Protein AF-A0A1X0P471-F1 (afdb_monomer_lite)

pLDDT: mean 92.74, std 5.66, range [61.16, 98.31]

Secondary structure (DSSP, 8-state):
--GGGS-GGG-HHHHHHHHHHHHHHHH-TTTTHHHHHHHHHHHHHHHHHHHHHHHHHHTTTS-SSGGG--GGGS-TTT-HHHHHH--

Structure (mmCIF, N/CA/C/O backbone):
data_AF-A0A1X0P471-F1
#
_entry.id   AF-A0A1X0P471-F1
#
loop_
_atom_site.group_PDB
_atom_site.id
_atom_site.type_symbol
_atom_site.label_atom_id
_atom_site.label_alt_id
_atom_site.label_comp_id
_atom_site.label_asym_id
_atom_site.label_entity_id
_atom_site.label_seq_id
_atom_site.pdbx_PDB_ins_code
_atom_site.Cartn_x
_atom_site.Cartn_y
_atom_site.Cartn_z
_atom_site.occupancy
_atom_site.B_iso_or_equiv
_atom_site.auth_seq_id
_atom_site.auth_comp_id
_atom_site.auth_asym_id
_atom_site.auth_atom_id
_atom_site.pdbx_PDB_model_num
ATOM 1 N N . VAL A 1 1 ? -6.784 -9.312 6.330 1.00 83.19 1 VAL A N 1
ATOM 2 C CA . VAL A 1 1 ? -7.438 -8.591 5.216 1.00 83.19 1 VAL A CA 1
ATOM 3 C C . VAL A 1 1 ? -7.122 -9.282 3.898 1.00 83.19 1 VAL A C 1
ATOM 5 O O . VAL A 1 1 ? -5.959 -9.302 3.502 1.00 83.19 1 VAL A O 1
ATOM 8 N N . PRO A 1 2 ? -8.115 -9.910 3.254 1.00 87.81 2 PRO A N 1
ATOM 9 C CA . PRO A 1 2 ? -8.007 -10.427 1.890 1.00 87.81 2 PRO A CA 1
ATOM 10 C C . PRO A 1 2 ? -7.731 -9.322 0.856 1.00 87.81 2 PRO A C 1
ATOM 12 O O . PRO A 1 2 ? -8.291 -8.236 0.955 1.00 87.81 2 PRO A O 1
ATOM 15 N N . LEU A 1 3 ? -6.943 -9.614 -0.190 1.00 87.31 3 LEU A N 1
ATOM 16 C CA . LEU A 1 3 ? -6.617 -8.633 -1.247 1.00 87.31 3 LEU A CA 1
ATOM 17 C C . LEU A 1 3 ? -7.858 -8.063 -1.951 1.00 87.31 3 LEU A C 1
ATOM 19 O O . LEU A 1 3 ? -7.882 -6.886 -2.279 1.00 87.31 3 LEU A O 1
ATOM 23 N N . ARG A 1 4 ? -8.906 -8.877 -2.130 1.00 89.56 4 ARG A N 1
ATOM 24 C CA . ARG A 1 4 ? -10.180 -8.465 -2.750 1.00 89.56 4 ARG A CA 1
ATOM 25 C C . ARG A 1 4 ? -10.956 -7.403 -1.960 1.00 89.56 4 ARG A C 1
ATOM 27 O O . ARG A 1 4 ? -11.929 -6.868 -2.468 1.00 89.56 4 ARG A O 1
ATOM 34 N N . GLU A 1 5 ? -10.596 -7.180 -0.698 1.00 88.88 5 GLU A N 1
ATOM 35 C CA . GLU A 1 5 ? -11.237 -6.190 0.177 1.00 88.88 5 GLU A CA 1
ATOM 36 C C . GLU A 1 5 ? -10.437 -4.889 0.271 1.00 88.88 5 GLU A C 1
ATOM 38 O O . GLU A 1 5 ? -10.854 -3.963 0.977 1.00 88.88 5 GLU A O 1
ATOM 43 N N . LEU A 1 6 ? -9.287 -4.837 -0.408 1.00 93.25 6 LEU A N 1
ATOM 44 C CA . LEU A 1 6 ? -8.470 -3.644 -0.545 1.00 93.25 6 LEU A CA 1
ATOM 45 C C . LEU A 1 6 ? -8.927 -2.843 -1.769 1.00 93.25 6 LEU A C 1
ATOM 47 O O . LEU A 1 6 ? -9.186 -3.442 -2.814 1.00 93.25 6 LEU A O 1
ATOM 51 N N . PRO A 1 7 ? -8.965 -1.505 -1.682 1.00 92.56 7 PRO A N 1
ATOM 52 C CA . PRO A 1 7 ? -9.348 -0.635 -2.790 1.00 92.56 7 PRO A CA 1
ATOM 53 C C . PRO A 1 7 ? -8.182 -0.451 -3.779 1.00 92.56 7 PRO A C 1
ATOM 55 O O . PRO A 1 7 ? -7.778 0.670 -4.064 1.00 92.56 7 PRO A O 1
ATOM 58 N N . LEU A 1 8 ? -7.583 -1.546 -4.264 1.00 94.06 8 LEU A N 1
ATOM 59 C CA . LEU A 1 8 ? -6.416 -1.483 -5.159 1.00 94.06 8 LEU A CA 1
ATOM 60 C C . LEU A 1 8 ? -6.759 -0.804 -6.490 1.00 94.06 8 LEU A C 1
ATOM 62 O O . LEU A 1 8 ? -5.968 -0.010 -6.987 1.00 94.06 8 LEU A O 1
ATOM 66 N N . ASP A 1 9 ? -7.958 -1.075 -7.009 1.00 93.00 9 ASP A N 1
ATOM 67 C CA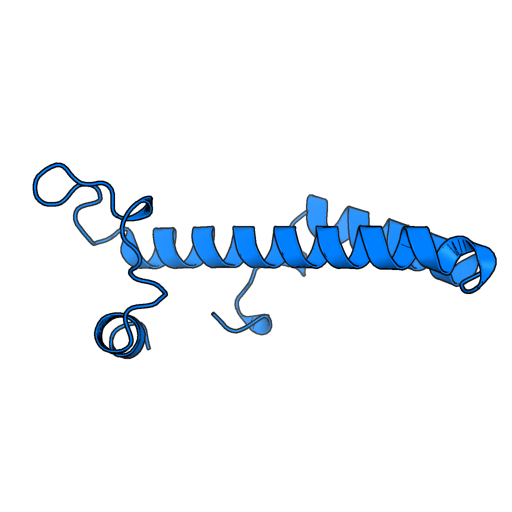 . ASP A 1 9 ? -8.456 -0.510 -8.268 1.00 93.00 9 ASP A CA 1
ATOM 68 C C . ASP A 1 9 ? -8.800 0.986 -8.158 1.00 93.00 9 ASP A C 1
ATOM 70 O O . ASP A 1 9 ? -8.905 1.666 -9.175 1.00 93.00 9 ASP A O 1
ATOM 74 N N . ASP A 1 10 ? -8.955 1.506 -6.937 1.00 93.44 10 ASP A N 1
ATOM 75 C CA . ASP A 1 10 ? -9.224 2.924 -6.668 1.00 93.44 10 ASP A CA 1
ATOM 76 C C . ASP A 1 10 ? -7.969 3.670 -6.170 1.00 93.44 10 ASP A C 1
ATOM 78 O O . ASP A 1 10 ? -7.961 4.903 -6.075 1.00 93.44 10 ASP A O 1
ATOM 82 N N . ASP A 1 11 ? -6.884 2.951 -5.853 1.00 96.88 11 ASP A N 1
ATOM 83 C CA . ASP A 1 11 ? -5.635 3.544 -5.388 1.00 96.88 11 ASP A CA 1
ATOM 84 C C . ASP A 1 11 ? -4.793 4.031 -6.569 1.00 96.88 11 ASP A C 1
ATOM 86 O O . ASP A 1 11 ? -4.101 3.267 -7.241 1.00 96.88 11 ASP A O 1
ATOM 90 N N . SER A 1 12 ? -4.795 5.345 -6.793 1.00 96.81 12 SER A N 1
ATOM 91 C CA . SER A 1 12 ? -4.077 5.971 -7.911 1.00 96.81 12 SER A CA 1
ATOM 92 C C . SER A 1 12 ? -2.579 5.643 -7.946 1.00 96.81 12 SER A C 1
ATOM 94 O O . SER A 1 12 ? -2.001 5.533 -9.028 1.00 96.81 12 SER A O 1
ATOM 96 N N . LYS A 1 13 ? -1.946 5.447 -6.781 1.00 96.94 13 LYS A N 1
ATOM 97 C CA . LYS A 1 13 ? -0.537 5.046 -6.688 1.00 96.94 13 LYS A CA 1
ATOM 98 C C . LYS A 1 13 ? -0.343 3.596 -7.136 1.00 96.94 13 LYS A C 1
ATOM 100 O O . LYS A 1 13 ? 0.587 3.324 -7.892 1.00 96.94 13 LYS A O 1
ATOM 105 N N . PHE A 1 14 ? -1.202 2.679 -6.694 1.00 97.44 14 PHE A N 1
ATOM 106 C CA . PHE A 1 14 ? -1.176 1.284 -7.124 1.00 97.44 14 PHE A CA 1
ATOM 107 C C . PHE A 1 14 ? -1.417 1.145 -8.630 1.00 97.44 14 PHE A C 1
ATOM 109 O O . PHE A 1 14 ? -0.636 0.474 -9.303 1.00 97.44 14 PHE A O 1
ATOM 116 N N . LEU A 1 15 ? -2.417 1.847 -9.170 1.00 97.75 15 LEU A N 1
ATOM 117 C CA . LEU A 1 15 ? -2.706 1.873 -10.607 1.00 97.75 15 LEU A CA 1
ATOM 118 C C . LEU A 1 15 ? -1.512 2.372 -11.435 1.00 97.75 15 LEU A C 1
ATOM 120 O O . LEU A 1 15 ? -1.171 1.772 -12.453 1.00 97.75 15 LEU A O 1
ATOM 124 N N . ALA A 1 16 ? -0.836 3.434 -10.985 1.00 98.00 16 ALA A N 1
ATOM 125 C CA . ALA A 1 16 ? 0.354 3.947 -11.665 1.00 98.00 16 ALA A CA 1
ATOM 126 C C . ALA A 1 16 ? 1.495 2.912 -11.702 1.00 98.00 16 ALA A C 1
ATOM 128 O O . ALA A 1 16 ? 2.146 2.741 -12.733 1.00 98.00 16 ALA A O 1
ATOM 129 N N . MET A 1 17 ? 1.713 2.183 -10.601 1.00 98.06 17 MET A N 1
ATOM 130 C CA . MET A 1 17 ? 2.708 1.105 -10.553 1.00 98.06 17 MET A CA 1
ATOM 131 C C . MET A 1 17 ? 2.316 -0.084 -11.439 1.00 98.06 17 MET A C 1
ATOM 133 O O . MET A 1 17 ? 3.183 -0.701 -12.057 1.00 98.06 17 MET A O 1
ATOM 137 N N . GLU A 1 18 ? 1.026 -0.411 -11.535 1.00 97.50 18 GLU A N 1
ATOM 138 C CA . GLU A 1 18 ? 0.546 -1.462 -12.435 1.00 97.50 18 GLU A CA 1
ATOM 139 C C . GLU A 1 18 ? 0.800 -1.104 -13.906 1.00 97.50 18 GLU A C 1
ATOM 141 O O . GLU A 1 18 ? 1.291 -1.941 -14.673 1.00 97.50 18 GLU A O 1
ATOM 146 N N . GLU A 1 19 ? 0.535 0.147 -14.290 1.00 98.06 19 GLU A N 1
ATOM 147 C CA . GLU A 1 19 ? 0.817 0.645 -15.635 1.00 98.06 19 GLU A CA 1
ATOM 148 C C . GLU A 1 19 ? 2.320 0.598 -15.950 1.00 98.06 19 GLU A C 1
ATOM 150 O O . GLU A 1 19 ? 2.711 0.062 -16.990 1.00 98.06 19 GLU A O 1
ATOM 155 N N . GLU A 1 20 ? 3.176 1.070 -15.039 1.00 97.81 20 GLU A N 1
ATOM 156 C CA . GLU A 1 20 ? 4.634 1.000 -15.201 1.00 97.81 20 GLU A CA 1
ATOM 157 C C . GLU A 1 20 ? 5.115 -0.455 -15.327 1.00 97.81 20 GLU A C 1
ATOM 159 O O . GLU A 1 20 ? 5.914 -0.790 -16.208 1.00 97.81 20 GLU A O 1
ATOM 164 N N . ARG A 1 21 ? 4.586 -1.359 -14.495 1.00 98.00 21 ARG A N 1
ATOM 165 C CA . ARG A 1 21 ? 4.928 -2.784 -14.543 1.00 98.00 21 ARG A CA 1
ATOM 166 C C . ARG A 1 21 ? 4.562 -3.388 -15.892 1.00 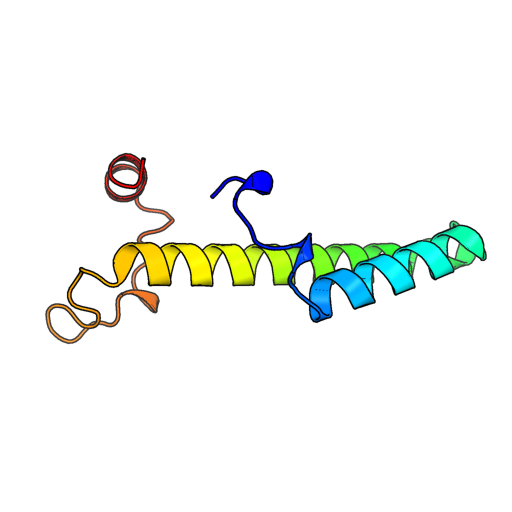98.00 21 ARG A C 1
ATOM 168 O O . ARG A 1 21 ? 5.345 -4.166 -16.443 1.00 98.00 21 ARG A O 1
ATOM 175 N N . LYS A 1 22 ? 3.387 -3.040 -16.420 1.00 97.94 22 LYS A N 1
ATOM 176 C CA . LYS A 1 22 ? 2.933 -3.481 -17.740 1.00 97.94 22 LYS A CA 1
ATOM 177 C C . LYS A 1 22 ? 3.870 -2.978 -18.839 1.00 97.94 22 LYS A C 1
ATOM 179 O O . LYS A 1 22 ? 4.314 -3.784 -19.649 1.00 97.94 22 LYS A O 1
ATOM 184 N N . GLN A 1 23 ? 4.249 -1.700 -18.818 1.00 98.06 23 GLN A N 1
ATOM 185 C CA . GLN A 1 23 ? 5.196 -1.131 -19.786 1.00 98.06 23 GLN A CA 1
ATOM 186 C C . GLN A 1 23 ? 6.552 -1.857 -19.754 1.00 98.06 23 GLN A C 1
ATOM 188 O O . GLN A 1 23 ? 7.062 -2.265 -20.795 1.00 98.06 23 GLN A O 1
ATOM 193 N N . LEU A 1 24 ? 7.111 -2.107 -18.565 1.00 97.75 24 LEU A N 1
ATOM 194 C CA . LEU A 1 24 ? 8.389 -2.819 -18.419 1.00 97.75 24 LEU A CA 1
ATOM 195 C C . LEU A 1 24 ? 8.336 -4.266 -18.933 1.00 97.75 24 LEU A C 1
ATOM 197 O O . LEU A 1 24 ? 9.344 -4.765 -19.449 1.00 97.75 24 LEU A O 1
ATOM 201 N N . MET A 1 25 ? 7.188 -4.932 -18.768 1.00 96.75 25 MET A N 1
ATOM 202 C CA . MET A 1 25 ? 6.922 -6.271 -19.304 1.00 96.75 25 MET A CA 1
ATOM 203 C C . MET A 1 25 ? 6.764 -6.260 -20.828 1.00 96.75 25 MET A C 1
ATOM 205 O O . MET A 1 25 ? 7.262 -7.166 -21.489 1.00 96.75 25 MET A O 1
ATOM 209 N N . ASP A 1 26 ? 6.101 -5.250 -21.388 1.00 97.94 26 ASP A N 1
ATOM 210 C CA . ASP A 1 26 ? 5.897 -5.133 -22.834 1.00 97.94 26 ASP A CA 1
ATOM 211 C C . ASP A 1 26 ? 7.205 -4.781 -23.571 1.00 97.94 26 ASP A C 1
ATOM 213 O O . ASP A 1 26 ? 7.414 -5.216 -24.703 1.00 97.94 26 ASP A O 1
ATOM 217 N N . GLU A 1 27 ? 8.112 -4.035 -22.930 1.00 97.12 27 GLU A N 1
ATOM 218 C CA . GLU A 1 27 ? 9.418 -3.676 -23.495 1.00 97.12 27 GLU A CA 1
ATOM 219 C C . GLU A 1 27 ? 10.384 -4.868 -23.609 1.00 97.12 27 GLU A C 1
ATOM 221 O O . GLU A 1 27 ? 10.797 -5.240 -24.706 1.00 97.12 27 GLU A O 1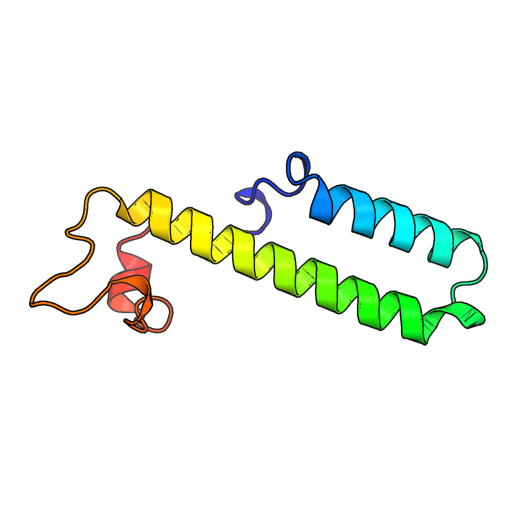
ATOM 226 N N . ASP A 1 28 ? 10.816 -5.424 -22.472 1.00 96.69 28 ASP A N 1
ATOM 227 C CA . ASP A 1 28 ? 11.700 -6.594 -22.395 1.00 96.69 28 ASP A CA 1
ATOM 228 C C . ASP A 1 28 ? 11.744 -7.109 -20.942 1.00 96.69 28 ASP A C 1
ATOM 230 O O . ASP A 1 28 ? 12.523 -6.605 -20.119 1.00 96.69 28 ASP A O 1
ATOM 234 N N . PRO A 1 29 ? 10.977 -8.163 -20.606 1.00 95.44 29 PRO A N 1
ATOM 235 C CA . PRO A 1 29 ? 10.926 -8.710 -19.253 1.00 95.44 29 PRO A CA 1
ATOM 236 C C . PRO A 1 29 ? 12.276 -9.203 -18.733 1.00 95.44 29 PRO A C 1
ATOM 238 O O . PRO A 1 29 ? 12.515 -9.201 -17.526 1.00 95.44 29 PRO A O 1
ATOM 241 N N . ARG A 1 30 ? 13.171 -9.662 -19.619 1.00 97.12 30 ARG A N 1
ATOM 242 C CA . ARG A 1 30 ? 14.465 -10.228 -19.214 1.00 97.12 30 ARG A CA 1
ATOM 243 C C . ARG A 1 30 ? 15.431 -9.117 -18.846 1.00 97.12 30 ARG A C 1
ATOM 245 O O . ARG A 1 30 ? 16.076 -9.192 -17.801 1.00 97.12 30 ARG A O 1
ATOM 252 N N . LYS A 1 31 ? 15.499 -8.073 -19.674 1.00 98.00 31 LYS A N 1
ATOM 253 C CA . LYS A 1 31 ? 16.313 -6.882 -19.406 1.00 98.00 31 LYS A CA 1
ATOM 254 C C . LYS A 1 31 ? 15.787 -6.105 -18.199 1.00 98.00 31 LYS A C 1
ATOM 256 O O . LYS A 1 31 ? 16.579 -5.633 -17.383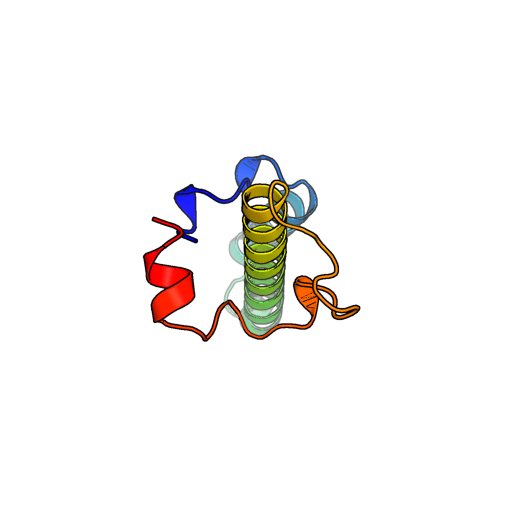 1.00 98.00 31 LYS A O 1
ATOM 261 N N . ASN A 1 32 ? 14.466 -6.012 -18.058 1.00 98.00 32 ASN A N 1
ATOM 262 C CA . ASN A 1 32 ? 13.810 -5.257 -16.995 1.00 98.00 32 ASN A CA 1
ATOM 263 C C . ASN A 1 32 ? 13.539 -6.079 -15.723 1.00 98.00 32 ASN A C 1
ATOM 265 O O . ASN A 1 32 ? 12.999 -5.534 -14.764 1.00 98.00 32 ASN A O 1
ATOM 269 N N . ALA A 1 33 ? 13.964 -7.347 -15.653 1.00 97.69 33 ALA A N 1
ATOM 270 C CA . ALA A 1 33 ? 13.637 -8.267 -14.558 1.00 97.69 33 ALA A CA 1
ATOM 271 C C . ALA A 1 33 ? 13.907 -7.697 -13.155 1.00 97.69 33 ALA A C 1
ATOM 273 O O . ALA A 1 33 ? 13.116 -7.901 -12.239 1.00 97.69 33 ALA A O 1
ATOM 274 N N . GLN A 1 34 ? 15.017 -6.974 -12.967 1.00 98.12 34 GLN A N 1
ATOM 275 C CA . GLN A 1 34 ? 15.324 -6.370 -11.669 1.00 98.12 34 GLN A CA 1
ATOM 276 C C . GLN A 1 34 ? 14.375 -5.216 -11.322 1.00 98.12 34 GLN A C 1
ATOM 278 O O . GLN A 1 34 ? 13.940 -5.130 -10.179 1.00 98.12 34 GLN A O 1
ATOM 283 N N . LYS A 1 35 ? 14.041 -4.362 -12.297 1.00 97.75 35 LYS A N 1
ATOM 284 C CA . LYS A 1 35 ? 13.106 -3.246 -12.104 1.00 97.75 35 LYS A CA 1
ATOM 285 C C . LYS A 1 35 ? 11.698 -3.755 -11.823 1.00 97.75 35 LYS A C 1
ATOM 287 O O . LYS A 1 35 ? 11.082 -3.302 -10.873 1.00 97.75 35 LYS A O 1
ATOM 292 N N . ILE A 1 36 ? 11.248 -4.754 -12.584 1.00 98.12 36 ILE A N 1
ATOM 293 C CA . ILE A 1 36 ? 9.954 -5.417 -12.383 1.00 98.12 36 ILE A CA 1
ATOM 294 C C . ILE A 1 36 ? 9.862 -5.983 -10.964 1.00 98.12 36 ILE A C 1
ATOM 296 O O . ILE A 1 36 ? 8.892 -5.707 -10.273 1.00 98.12 36 ILE A O 1
ATOM 300 N N . ARG A 1 37 ? 10.888 -6.706 -10.490 1.00 98.25 37 ARG A N 1
ATOM 301 C CA . ARG A 1 37 ? 10.900 -7.238 -9.116 1.00 98.25 37 ARG A CA 1
ATOM 302 C C . ARG A 1 37 ? 10.847 -6.145 -8.051 1.00 98.25 37 ARG A C 1
ATOM 304 O O . ARG A 1 37 ? 10.158 -6.309 -7.050 1.00 98.25 37 ARG A O 1
ATOM 311 N N . SER A 1 38 ? 11.595 -5.057 -8.237 1.00 98.19 38 SER A N 1
ATOM 312 C CA . SER A 1 38 ? 11.553 -3.916 -7.318 1.00 98.19 38 SER A CA 1
ATOM 313 C C . SER A 1 38 ? 10.163 -3.280 -7.288 1.00 98.19 38 SER A C 1
ATOM 315 O O . SER A 1 38 ? 9.617 -3.076 -6.210 1.00 98.19 38 SER A O 1
ATOM 317 N N . LEU A 1 39 ? 9.560 -3.063 -8.456 1.00 98.12 39 LEU A N 1
ATOM 318 C CA . LEU A 1 39 ? 8.230 -2.480 -8.581 1.00 98.12 39 LEU A CA 1
ATOM 319 C C . LEU A 1 39 ? 7.142 -3.386 -7.991 1.00 98.12 39 LEU A C 1
ATOM 321 O O . LEU A 1 39 ? 6.285 -2.918 -7.256 1.00 98.12 39 LEU A O 1
ATOM 325 N N . GLU A 1 40 ? 7.211 -4.700 -8.219 1.00 97.88 40 GLU A N 1
ATOM 326 C CA . GLU A 1 40 ? 6.302 -5.674 -7.596 1.00 97.88 40 GLU A CA 1
ATOM 327 C C . GLU A 1 40 ? 6.407 -5.665 -6.065 1.00 97.88 40 GLU A C 1
ATOM 329 O O . GLU A 1 40 ? 5.394 -5.808 -5.376 1.00 97.88 40 GLU A O 1
ATOM 334 N N . LYS A 1 41 ? 7.612 -5.454 -5.518 1.00 98.31 41 LYS A N 1
ATOM 335 C CA . LYS A 1 41 ? 7.789 -5.261 -4.076 1.00 98.31 41 LYS A CA 1
ATOM 336 C C . LYS A 1 41 ? 7.107 -3.972 -3.606 1.00 98.31 41 LYS A C 1
ATOM 338 O O . LYS A 1 41 ? 6.413 -4.002 -2.596 1.00 98.31 41 LYS A O 1
ATOM 343 N N . GLU A 1 42 ? 7.267 -2.867 -4.326 1.00 98.06 42 GLU A N 1
ATOM 344 C CA . GLU A 1 42 ? 6.625 -1.589 -3.983 1.00 98.06 42 GLU A CA 1
ATOM 345 C C . GLU A 1 42 ? 5.091 -1.667 -4.066 1.00 98.06 42 GLU A C 1
ATOM 347 O O . GLU A 1 42 ? 4.396 -1.169 -3.177 1.00 98.06 42 GLU A O 1
ATOM 352 N N . MET A 1 43 ? 4.552 -2.372 -5.067 1.00 97.75 43 MET A N 1
ATOM 353 C CA . MET A 1 43 ? 3.122 -2.680 -5.170 1.00 97.75 43 MET A CA 1
ATOM 354 C C . MET A 1 43 ? 2.634 -3.477 -3.953 1.00 97.75 43 MET A C 1
ATOM 356 O O . MET A 1 43 ? 1.596 -3.158 -3.372 1.00 97.75 43 MET A O 1
ATOM 360 N N . ASN A 1 44 ? 3.391 -4.494 -3.534 1.00 97.38 44 ASN A N 1
ATOM 361 C CA . ASN A 1 44 ? 3.070 -5.296 -2.357 1.00 97.38 44 ASN A CA 1
ATOM 362 C C . ASN A 1 44 ? 3.110 -4.467 -1.059 1.00 97.38 44 ASN A C 1
ATOM 364 O O . ASN A 1 44 ? 2.188 -4.553 -0.247 1.00 97.38 44 ASN A O 1
ATOM 368 N N . ASP A 1 45 ? 4.117 -3.604 -0.903 1.00 97.25 45 ASP A N 1
ATOM 369 C CA . ASP A 1 45 ? 4.233 -2.690 0.236 1.00 97.25 45 ASP A CA 1
ATOM 370 C C . ASP A 1 45 ? 3.028 -1.726 0.300 1.00 97.25 45 ASP A C 1
ATOM 372 O O . ASP A 1 45 ? 2.462 -1.525 1.380 1.00 97.25 45 ASP A O 1
ATOM 376 N N . ARG A 1 46 ? 2.570 -1.188 -0.845 1.00 97.19 46 ARG A N 1
ATOM 377 C CA . ARG A 1 46 ? 1.361 -0.342 -0.912 1.00 97.19 46 ARG A CA 1
ATOM 378 C C . ARG A 1 46 ? 0.091 -1.118 -0.562 1.00 97.19 46 ARG A C 1
ATOM 380 O O . ARG A 1 46 ? -0.743 -0.606 0.178 1.00 97.19 46 ARG A O 1
ATOM 387 N N . ALA A 1 47 ? -0.052 -2.360 -1.026 1.00 96.38 47 ALA A N 1
ATOM 388 C CA . ALA A 1 47 ? -1.187 -3.202 -0.645 1.00 96.38 47 ALA A CA 1
ATOM 389 C C . ALA A 1 47 ? -1.210 -3.476 0.872 1.00 96.38 47 ALA A C 1
ATOM 391 O O . ALA A 1 47 ? -2.269 -3.436 1.499 1.00 96.38 47 ALA A O 1
ATOM 392 N N . HIS A 1 48 ? -0.047 -3.696 1.491 1.00 94.00 48 HIS A N 1
ATOM 393 C CA . HIS A 1 48 ? 0.058 -3.833 2.944 1.00 94.00 48 HIS A CA 1
ATOM 394 C C . HIS A 1 48 ? -0.289 -2.544 3.694 1.00 94.00 48 HIS A C 1
ATOM 396 O O . HIS A 1 48 ? -0.916 -2.610 4.749 1.00 94.00 48 HIS A O 1
ATOM 402 N N . GLU A 1 49 ? 0.093 -1.380 3.172 1.00 93.50 49 GLU A N 1
ATOM 403 C CA . GLU A 1 49 ? -0.307 -0.085 3.727 1.00 93.50 49 GLU A CA 1
ATOM 404 C C . GLU A 1 49 ? -1.833 0.085 3.705 1.00 93.50 49 GLU A C 1
ATOM 406 O O . GLU A 1 49 ? -2.430 0.295 4.759 1.00 93.50 49 GLU A O 1
ATOM 411 N N . LEU A 1 50 ? -2.472 -0.148 2.554 1.00 94.56 50 LEU A N 1
ATOM 412 C CA . LEU A 1 50 ? -3.933 -0.100 2.412 1.00 94.56 50 LEU A CA 1
ATOM 413 C C . LEU A 1 50 ? -4.642 -1.097 3.342 1.00 94.56 50 LEU A C 1
ATOM 415 O O . LEU A 1 50 ? -5.693 -0.793 3.902 1.00 94.56 50 LEU A O 1
ATOM 419 N N . ALA A 1 51 ? -4.061 -2.281 3.559 1.00 92.50 51 ALA A N 1
ATOM 420 C CA . ALA A 1 51 ? -4.596 -3.252 4.511 1.00 92.50 51 ALA A CA 1
ATOM 421 C C . ALA A 1 51 ? -4.564 -2.745 5.959 1.00 92.50 51 ALA A C 1
ATOM 423 O O . ALA A 1 51 ? -5.523 -2.972 6.699 1.00 92.50 51 ALA A O 1
ATOM 424 N N . ARG A 1 52 ? -3.490 -2.056 6.365 1.00 89.06 52 ARG A N 1
ATOM 425 C CA . ARG A 1 52 ? -3.395 -1.439 7.698 1.00 89.06 52 ARG A CA 1
ATOM 426 C C . ARG A 1 52 ? -4.380 -0.284 7.843 1.00 89.06 52 ARG A C 1
ATOM 428 O O . ARG A 1 52 ? -5.053 -0.200 8.864 1.00 89.06 52 ARG A O 1
ATOM 435 N N . GLU A 1 53 ? -4.491 0.569 6.826 1.00 89.81 53 GLU A N 1
ATOM 436 C CA . GLU A 1 53 ? -5.450 1.680 6.802 1.00 89.81 53 GLU A CA 1
ATOM 437 C C . GLU A 1 53 ? -6.890 1.175 6.927 1.00 89.81 53 GLU A C 1
ATOM 439 O O . GLU A 1 53 ? -7.648 1.690 7.748 1.00 89.81 53 GLU A O 1
ATOM 444 N N . LYS A 1 54 ? -7.244 0.117 6.186 1.00 90.50 54 LYS A N 1
ATOM 445 C CA . LYS A 1 54 ? -8.559 -0.524 6.278 1.00 90.50 54 LYS A CA 1
ATOM 446 C C . LYS A 1 54 ? -8.838 -1.026 7.694 1.00 90.50 54 LYS A C 1
ATOM 448 O O . LYS A 1 54 ? -9.852 -0.653 8.264 1.00 90.50 54 LYS A O 1
ATOM 453 N N . LYS A 1 55 ? -7.925 -1.799 8.293 1.00 89.38 55 LYS A N 1
ATOM 454 C CA . LYS A 1 55 ? -8.095 -2.282 9.674 1.00 89.38 55 LYS A CA 1
ATOM 455 C C . LYS A 1 55 ? -8.247 -1.141 10.672 1.00 89.38 55 LYS A C 1
ATOM 457 O O . LYS A 1 55 ? -9.062 -1.223 11.581 1.00 89.38 55 LYS A O 1
ATOM 462 N N . LEU A 1 56 ? -7.464 -0.074 10.522 1.00 88.38 56 LEU A N 1
ATOM 463 C CA . LEU A 1 56 ? -7.575 1.088 11.398 1.00 88.38 56 LEU A CA 1
ATOM 464 C C . LEU A 1 56 ? -8.949 1.761 11.257 1.00 88.38 56 LEU A C 1
ATOM 466 O O . LEU A 1 56 ? -9.542 2.143 12.262 1.00 88.38 56 LEU A O 1
ATOM 470 N N . ALA A 1 57 ? -9.470 1.858 10.031 1.00 88.31 57 ALA A N 1
ATOM 471 C CA . ALA A 1 57 ? -10.818 2.354 9.772 1.00 88.31 57 ALA A CA 1
ATOM 472 C C . ALA A 1 57 ? -11.900 1.423 10.347 1.00 88.31 57 ALA A C 1
ATOM 474 O O . ALA A 1 57 ? -12.839 1.904 10.977 1.00 88.31 57 ALA A O 1
ATOM 475 N N . ASP A 1 58 ? -11.740 0.105 10.213 1.00 88.69 58 ASP A N 1
ATOM 476 C CA . ASP A 1 58 ? -12.653 -0.890 10.789 1.00 88.69 58 ASP A CA 1
ATOM 477 C C . ASP A 1 58 ? -12.649 -0.820 12.329 1.00 88.69 58 ASP A C 1
ATOM 479 O O . ASP A 1 58 ? -13.684 -0.992 12.967 1.00 88.69 58 ASP A O 1
ATOM 483 N N . ARG A 1 59 ? -11.510 -0.459 12.936 1.00 91.38 59 ARG A N 1
ATOM 484 C CA . ARG A 1 59 ? -11.330 -0.216 14.379 1.00 91.38 59 ARG A CA 1
ATOM 485 C C . ARG A 1 59 ? -11.713 1.199 14.826 1.00 91.38 59 ARG A C 1
ATOM 487 O O . ARG A 1 59 ? -11.517 1.525 15.995 1.00 91.38 59 ARG A O 1
ATOM 494 N N . ALA A 1 60 ? -12.258 2.055 13.957 1.00 90.00 60 ALA A N 1
ATOM 495 C CA . ALA A 1 60 ? -12.545 3.457 14.294 1.00 90.00 60 ALA A CA 1
ATOM 496 C C . ALA A 1 60 ? -13.576 3.631 15.426 1.00 90.00 60 ALA A C 1
ATOM 498 O O . ALA A 1 60 ? -13.658 4.701 16.026 1.00 90.00 60 ALA A O 1
ATOM 499 N N . PHE A 1 61 ? -14.362 2.592 15.725 1.00 89.69 61 PHE A N 1
ATOM 500 C CA . PHE A 1 61 ? -15.304 2.580 16.846 1.00 89.69 61 PHE A CA 1
ATOM 501 C C . PHE A 1 61 ? -14.635 2.338 18.213 1.00 89.69 61 PHE A C 1
ATOM 503 O O . PHE A 1 61 ? -15.269 2.567 19.243 1.00 89.69 61 PHE A O 1
ATOM 510 N N . LEU A 1 62 ? -13.388 1.857 18.237 1.00 90.69 62 LEU A N 1
ATOM 511 C CA . LEU A 1 62 ? -12.601 1.682 19.456 1.00 90.69 62 LEU A CA 1
ATOM 512 C C . LEU A 1 62 ? -11.999 3.018 19.904 1.00 90.69 62 LEU A C 1
ATOM 514 O O . LEU A 1 62 ? -11.771 3.921 19.093 1.00 90.69 62 LEU A O 1
ATOM 518 N N . ASP A 1 63 ? -11.674 3.120 21.194 1.00 92.75 63 ASP A N 1
ATOM 519 C CA . ASP A 1 63 ? -10.760 4.163 21.658 1.00 92.75 63 ASP A CA 1
ATOM 520 C C . ASP A 1 63 ? -9.436 4.020 20.897 1.00 92.75 63 ASP A C 1
ATOM 522 O O . ASP A 1 63 ? -8.850 2.941 20.859 1.00 92.75 63 ASP A O 1
ATOM 526 N N . GLN A 1 64 ? -8.985 5.097 20.252 1.00 91.62 64 GLN A N 1
ATOM 527 C CA . GLN A 1 64 ? -7.757 5.092 19.458 1.00 91.62 64 GLN A CA 1
ATOM 528 C C . GLN A 1 64 ? -6.497 5.161 20.326 1.00 91.62 64 GLN A C 1
ATOM 530 O O . GLN A 1 64 ? -5.401 4.912 19.816 1.00 91.62 64 GLN A O 1
ATOM 535 N N . ASN A 1 65 ? -6.640 5.506 21.609 1.00 93.31 65 ASN A N 1
ATOM 536 C CA . ASN A 1 65 ? -5.539 5.658 22.551 1.00 93.31 65 ASN A CA 1
ATOM 537 C C . ASN A 1 65 ? -5.871 5.079 23.944 1.00 93.31 65 ASN A C 1
ATOM 539 O O . ASN A 1 65 ? -5.768 5.807 24.942 1.00 93.31 65 ASN A O 1
ATOM 543 N N . PRO A 1 66 ? -6.276 3.795 24.036 1.00 90.62 66 PRO A N 1
ATOM 544 C CA . PRO A 1 66 ? -6.640 3.170 25.302 1.00 90.62 66 PRO A CA 1
ATOM 545 C C . PRO A 1 66 ? -5.469 3.240 26.281 1.00 90.62 66 PRO A C 1
ATOM 547 O O . PRO A 1 66 ? -4.333 2.924 25.930 1.00 90.62 66 PRO A O 1
ATOM 550 N N . GLU A 1 67 ? -5.739 3.688 27.509 1.00 93.38 67 GLU A N 1
ATOM 551 C CA . GLU A 1 67 ? -4.725 3.858 28.566 1.00 93.38 67 GLU A CA 1
ATOM 552 C C . GLU A 1 67 ? -3.511 4.720 28.144 1.00 93.38 67 GLU A C 1
ATOM 554 O O . GLU A 1 67 ? -2.437 4.645 28.741 1.00 93.38 67 GLU A O 1
ATOM 559 N N . GLY A 1 68 ? -3.659 5.559 27.112 1.00 92.94 68 GLY A N 1
ATOM 560 C CA . GLY A 1 68 ? -2.575 6.391 26.593 1.00 92.94 68 GLY A CA 1
ATOM 561 C C . GLY A 1 68 ? -1.688 5.734 25.528 1.00 92.94 68 GLY A C 1
ATOM 562 O O . GLY A 1 68 ? -0.686 6.348 25.156 1.00 92.94 68 GLY A O 1
ATOM 563 N N . VAL A 1 69 ? -2.026 4.532 25.044 1.00 91.94 69 VAL A N 1
ATOM 564 C CA . VAL A 1 69 ? -1.258 3.798 24.024 1.00 91.94 69 VAL A CA 1
ATOM 565 C C . VAL A 1 69 ? -2.005 3.771 22.683 1.00 91.94 69 VAL A C 1
ATOM 567 O O . VAL A 1 69 ? -3.105 3.223 22.622 1.00 91.94 69 VAL A O 1
ATOM 570 N N . PRO A 1 70 ? -1.433 4.296 21.581 1.00 91.06 70 PRO A N 1
ATOM 571 C CA . PRO A 1 70 ? -2.112 4.308 20.288 1.00 91.06 70 PRO A CA 1
ATOM 572 C C . PRO A 1 70 ? -2.354 2.901 19.729 1.00 91.06 70 PRO A C 1
ATOM 574 O O . PRO A 1 70 ? -1.423 2.100 19.656 1.00 91.06 70 PRO A O 1
ATOM 577 N N . LEU A 1 71 ? -3.556 2.624 19.202 1.00 89.38 71 LEU A N 1
ATOM 578 C CA . LEU A 1 71 ? -3.871 1.309 18.605 1.00 89.38 71 LEU A CA 1
ATOM 579 C C . LEU A 1 71 ? -2.905 0.905 17.480 1.00 89.38 71 LEU A C 1
ATOM 581 O O . LEU A 1 71 ? -2.617 -0.273 17.304 1.00 89.38 71 LEU A O 1
ATOM 585 N N . ARG A 1 72 ? -2.379 1.881 16.731 1.00 85.69 72 ARG A N 1
ATOM 586 C CA . ARG A 1 72 ? -1.396 1.659 15.653 1.00 85.69 72 ARG A CA 1
ATOM 587 C C . ARG A 1 72 ? -0.031 1.152 16.144 1.00 85.69 72 ARG A C 1
ATOM 589 O O . ARG A 1 72 ? 0.756 0.683 15.332 1.00 85.69 72 ARG A O 1
ATOM 596 N N . GLU A 1 73 ? 0.275 1.330 17.429 1.00 86.75 73 GLU A N 1
ATOM 597 C CA . GLU A 1 73 ? 1.529 0.892 18.059 1.00 86.75 73 GLU A CA 1
ATOM 598 C C . GLU A 1 73 ? 1.378 -0.480 18.728 1.00 86.75 73 GLU A C 1
ATOM 600 O O . GLU A 1 73 ? 2.372 -1.103 19.100 1.00 86.75 73 GLU A O 1
ATOM 605 N N . LEU A 1 74 ? 0.144 -0.972 18.850 1.00 87.50 74 LEU A N 1
ATOM 606 C CA . LEU A 1 74 ? -0.145 -2.295 19.375 1.00 87.50 74 LEU A CA 1
ATOM 607 C C . LEU A 1 74 ? -0.013 -3.350 18.261 1.00 87.50 74 LEU A C 1
ATOM 609 O O . LEU A 1 74 ? -0.544 -3.155 17.164 1.00 87.50 74 LEU A O 1
ATOM 613 N N . PRO A 1 75 ? 0.619 -4.508 18.529 1.00 88.06 75 PRO A N 1
ATOM 614 C CA . PRO A 1 75 ? 0.747 -5.606 17.570 1.00 88.06 75 PRO A CA 1
ATOM 615 C C . PRO A 1 75 ? -0.553 -6.427 17.463 1.00 88.06 75 PRO A C 1
ATOM 617 O O . PRO A 1 75 ? -0.530 -7.652 17.487 1.00 88.06 75 PRO A O 1
ATOM 620 N N . LEU A 1 76 ? -1.705 -5.757 17.339 1.00 87.88 76 LEU A N 1
ATOM 621 C CA . LEU A 1 76 ? -3.038 -6.385 17.274 1.00 87.88 76 LEU A CA 1
ATOM 622 C C . LEU A 1 76 ? -3.188 -7.336 16.082 1.00 87.88 76 LEU A C 1
ATOM 624 O O . LEU A 1 76 ? -4.033 -8.221 16.081 1.00 87.88 76 LEU A O 1
ATOM 628 N N . ASP A 1 77 ? -2.363 -7.141 15.057 1.00 85.75 77 ASP A N 1
ATOM 629 C CA . ASP A 1 77 ? -2.350 -7.957 13.849 1.00 85.75 77 ASP A CA 1
ATOM 630 C C . ASP A 1 77 ? -1.650 -9.309 14.035 1.00 85.75 77 ASP A C 1
ATOM 632 O O . ASP A 1 77 ? -1.916 -10.229 13.260 1.00 85.75 77 ASP A O 1
ATOM 636 N N . ASP A 1 78 ? -0.797 -9.425 15.056 1.00 87.31 78 ASP A N 1
ATOM 637 C CA . ASP A 1 78 ? -0.109 -10.660 15.439 1.00 87.31 78 ASP A CA 1
ATOM 638 C C . ASP A 1 78 ? -0.844 -11.393 16.582 1.00 87.31 78 ASP A C 1
ATOM 640 O O . ASP A 1 78 ? -0.494 -12.522 16.933 1.00 87.31 78 ASP A O 1
ATOM 644 N N . ASP A 1 79 ? -1.878 -10.767 17.155 1.00 90.56 79 ASP A N 1
ATOM 645 C CA . ASP A 1 79 ? -2.734 -11.341 18.188 1.00 90.56 79 ASP A CA 1
ATOM 646 C C . ASP A 1 79 ? -3.846 -12.184 17.547 1.00 90.56 79 ASP A C 1
ATOM 648 O O . ASP A 1 79 ? -4.815 -11.676 16.977 1.00 90.56 79 ASP A O 1
ATOM 652 N N . SER A 1 80 ? -3.711 -13.507 17.640 1.00 88.31 80 SER A N 1
ATOM 653 C CA . SER A 1 80 ? -4.662 -14.440 17.033 1.00 88.31 80 SER A CA 1
ATOM 654 C C . SER A 1 80 ? -6.073 -14.354 17.617 1.00 88.31 80 SER A C 1
ATOM 656 O O . SER A 1 80 ? -7.028 -14.640 16.895 1.00 88.31 80 SER A O 1
ATOM 658 N N . GLU A 1 81 ? -6.218 -14.004 18.901 1.00 90.88 81 GLU A N 1
ATOM 659 C CA . GLU A 1 81 ? -7.539 -13.849 19.519 1.00 90.88 81 GLU A CA 1
ATOM 660 C C . GLU A 1 81 ? -8.204 -12.572 19.011 1.00 90.88 81 GLU A C 1
ATOM 662 O O . GLU A 1 81 ? -9.358 -12.617 18.584 1.00 90.88 81 GLU A O 1
ATOM 667 N N . PHE A 1 82 ? -7.456 -11.465 18.963 1.00 89.06 82 PHE A N 1
ATOM 668 C CA . PHE A 1 82 ? -7.956 -10.201 18.429 1.00 89.06 82 PHE A CA 1
ATOM 669 C C . PHE A 1 82 ? -8.368 -10.338 16.958 1.00 89.06 82 PHE A C 1
ATOM 671 O O . PHE A 1 82 ? -9.486 -9.987 16.591 1.00 89.06 82 PHE A O 1
ATOM 678 N N . VAL A 1 83 ? -7.514 -10.939 16.123 1.00 86.94 83 VAL A N 1
ATOM 679 C CA . VAL A 1 83 ? -7.799 -11.172 14.696 1.00 86.94 83 VAL A CA 1
ATOM 680 C C . VAL A 1 83 ? -9.031 -12.060 14.488 1.00 86.94 83 VAL A C 1
ATOM 682 O O . VAL A 1 83 ? -9.773 -11.859 13.528 1.00 86.94 83 VAL A O 1
ATOM 685 N N . ALA A 1 84 ? -9.289 -13.029 15.372 1.00 86.75 84 ALA A N 1
ATOM 686 C CA . ALA A 1 84 ? -10.484 -13.869 15.283 1.00 86.75 84 ALA A CA 1
ATOM 687 C C . ALA A 1 84 ? -11.788 -13.094 15.553 1.00 86.75 84 ALA A C 1
ATOM 689 O O . ALA A 1 84 ? -12.847 -13.534 15.107 1.00 86.75 84 ALA A O 1
ATOM 690 N N . MET A 1 85 ? -11.719 -11.956 16.252 1.00 85.81 85 MET A N 1
ATOM 691 C CA . MET A 1 85 ? -12.866 -11.082 16.512 1.00 85.81 85 MET A CA 1
ATOM 692 C C . MET A 1 85 ? -13.157 -10.101 15.366 1.00 85.81 85 MET A C 1
ATOM 694 O O . MET A 1 85 ? -14.251 -9.548 15.321 1.00 85.81 85 MET A O 1
ATOM 698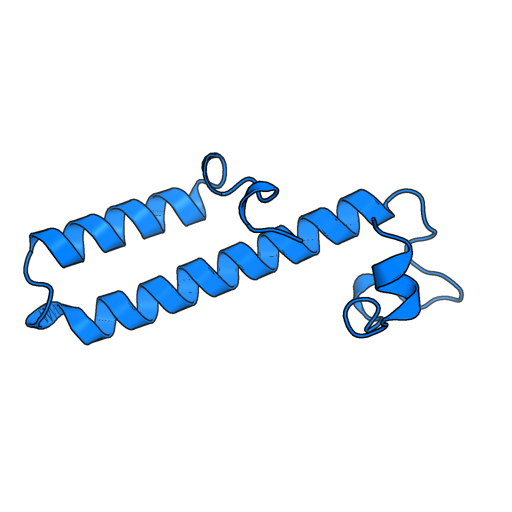 N N . GLU A 1 86 ? -12.216 -9.890 14.440 1.00 78.75 86 GLU A N 1
ATOM 699 C CA . GLU A 1 86 ? -12.353 -8.968 13.296 1.00 78.75 86 GLU A CA 1
ATOM 700 C C . GLU A 1 86 ? -13.054 -9.592 12.066 1.00 78.75 86 GLU A C 1
ATOM 702 O O . GLU A 1 86 ? -12.915 -9.075 10.957 1.00 78.75 86 GLU A O 1
ATOM 707 N N . GLN A 1 87 ? -13.758 -10.719 12.237 1.00 61.16 87 GLN A N 1
ATOM 708 C CA . GLN A 1 87 ? -14.313 -11.548 11.151 1.00 61.16 87 GLN A CA 1
ATOM 709 C C . GLN A 1 87 ? -15.754 -11.200 10.767 1.00 61.16 87 GLN A C 1
ATOM 711 O O . GLN A 1 87 ? -16.599 -11.058 11.681 1.00 61.16 87 GLN A O 1
#

Foldseek 3Di:
DDLVPFVLVVPPVNVVLVVVLVVLVVPPCVVCVVVNVVSVVVSVVVSVVSVLVVVVVLCVPPDQQVVHRGPSPDVLVPDPVSVVVSD

Organism: NCBI:txid67003

InterPro domains:
  IPR056040 Domain of unknown function DUF7623 [PF24610] (1-58)
  IPR056040 Domain of unknown function DUF7623 [PF24610] (62-87)

Sequence (87 aa):
VPLRELPLDDDSKFLAMEEERKQLMDEDPRKNAQKIRSLEKEMNDRAHELAREKKLADRAFLDQNPEGVPLRELPLDDDSEFVAMEQ

Radius of gyration: 17.09 Å; chains: 1; bounding box: 32×21×52 Å

=== Feature glossary ===
Annotated list of the representations used here:

Nearest PDB structures. The Foldseek neighbor list gives the closest experimentally determined structures in the PDB, ranked by structural alignment. TM-score near 1 means near-identical fold; near 0.3 means only rough topology match. This is how one finds what a novel AlphaFold prediction most resembles in the solved-structure universe.

Foldseek 3Di. Foldseek's 3Di representation compresses backbone geometry into a per-residue letter drawn from a learned twenty-state alphabet. It captures the tertiary interaction pattern around each residue — which residues are packed against it in space, regardless of where they are in sequence.

Radius of gyration, Cα contacts, bounding box. Radius of gyration (Rg) is the root-mean-square distance of Cα atoms from their centroid — a single number for overall size and compactness. A globular domain of N residues has Rg ≈ 2.2·N^0.38 Å; an extended or disordered chain has a much larger Rg. The Cα contact count is the number of residue pairs whose Cα atoms are within 8 Å and are more than four positions apart in sequence — a standard proxy for tertiary packing density. The bounding box is the smallest axis-aligned box enclosing all Cα atoms.

InterPro / GO / CATH / organism. The annotation block draws on four external resources. InterPro: which protein families and domains the sequence belongs to. GO: standardized terms for what the protein does, what process it participates in, and where in the cell it acts. CATH: which structural fold it has in the CATH hierarchy. Organism: the species of origin.

mmCIF coordinates. The mmCIF block holds the 3D Cartesian coordinates of each backbone atom (N, Cα, C, O) in ångströms. mmCIF is the PDB's canonical archive format — a tagged-loop text representation of the atomic model.

pLDDT. pLDDT is the predicted lDDT-Cα score: AlphaFold's confidence that the local environment of each residue (all inter-atomic distances within 15 Å) is correctly placed. It is a per-residue number between 0 and 100, with higher meaning more reliable.

Backbone torsions (φ/ψ). φ (phi) and ψ (psi) are the two rotatable backbone dihedrals per residue: φ is the C(i-1)–N–Cα–C torsion, ψ is the N–Cα–C–N(i+1) torsion, both in degrees on (−180°, 180°]. α-helical residues cluster near (−60°, −45°); β-strand residues near (−120°, +130°). A Ramachandran plot is simply a scatter of (φ, ψ) for every residue.

B-factor. For experimental (PDB) structures, the B-factor (temperature factor) quantifies the positional spread of each atom in the crystal — a combination of thermal vibration and static disorder — in units of Å². High B-factors mark flexible loops or poorly resolved regions; low B-factors mark the rigid, well-ordered core.

Secondary structure (3-state, P-SEA). SS3 is a coarse helix/strand/coil call (letters a/b/c) made by the P-SEA algorithm from inter-Cα distances and dihedrals. It is less detailed than DSSP but needs only Cα positions.

Predicted aligned error. Predicted aligned error is AlphaFold's pairwise confidence. Unlike pLDDT (per-residue), PAE is per-residue-pair and captures whether two parts of the structure are correctly placed relative to each other. Units are ångströms of expected positional error.

Solvent-accessible surface area. Solvent-accessible surface area (SASA) is the area in Å² traced out by the centre of a 1.4 Å probe sphere (a water molecule) rolled over the protein's van der Waals surface (Shrake–Rupley / Lee–Richards construction). Buried residues have near-zero SASA; fully exposed residues can exceed 200 Å². The total SASA scales roughly with the number of surface residues.

Secondary structure (8-state, DSSP). The SS8 string is DSSP's per-residue secondary-structure call. α-helix (H) means an i→i+4 H-bond ladder; β-strand (E) means the residue participates in a β-sheet; 3₁₀ (G) and π (I) are tighter and wider helices; T/S are turns/bends; '-' is loop.

Rendered structure images. Structure images are PyMOL renders from six orthogonal camera directions. Cartoon representation draws helices as coils and strands as arrows; sticks shows the backbone as bonds; surface shows the solvent-excluded envelope. Rainbow coloring maps sequence position to hue (blue→red, N→C); chain coloring assigns a distinct color per polypeptide.

Sequence. The amino-acid sequence is the protein's primary structure: the linear order of res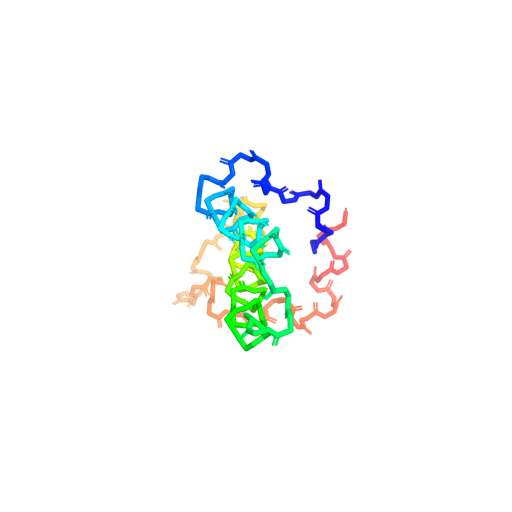idues from the N-terminus to the C-terminus, written in one-letter code. Everything else here — the 3D coordinates, the secondary structure, the domain annotations — is ultimately a consequence of this string.

Contact-map, Ramachandran, and PAE plots. Three diagnostic plots accompany the record. The Cα contact map visualizes the tertiary structure as a 2D adjacency matrix (8 Å cutoff, sequence-local contacts suppressed). The Ramachandran plot shows the distribution of backbone (φ, ψ) torsions, with points in the α and β basins reflecting secondary structure content. The PAE plot shows AlphaFold's inter-residue confidence as a color matrix.